Protein AF-A0A1G8K6A0-F1 (afdb_monomer_lite)

Structure (mmCIF, N/CA/C/O backbone):
data_AF-A0A1G8K6A0-F1
#
_entry.id   AF-A0A1G8K6A0-F1
#
loop_
_atom_site.group_PDB
_atom_site.id
_atom_site.type_symbol
_atom_site.label_atom_id
_atom_site.label_alt_id
_atom_site.label_comp_id
_atom_site.label_asym_id
_atom_site.label_entity_id
_atom_site.label_seq_id
_atom_site.pdbx_PDB_ins_code
_atom_site.Cartn_x
_atom_site.Cartn_y
_atom_site.Cartn_z
_atom_site.occupancy
_atom_site.B_iso_or_equiv
_atom_site.auth_seq_id
_atom_site.auth_comp_id
_atom_site.auth_asym_id
_atom_site.auth_atom_id
_atom_site.pdbx_PDB_model_num
ATOM 1 N N . MET A 1 1 ? 14.469 -8.243 -35.081 1.00 40.19 1 MET A N 1
ATOM 2 C CA . MET A 1 1 ? 15.119 -7.506 -33.979 1.00 40.19 1 MET A CA 1
ATOM 3 C C . MET A 1 1 ? 14.053 -6.588 -33.398 1.00 40.19 1 MET A C 1
ATOM 5 O O . MET A 1 1 ? 13.695 -5.627 -34.062 1.00 40.19 1 MET A O 1
ATOM 9 N N . ARG A 1 2 ? 13.393 -6.973 -32.295 1.00 42.84 2 ARG A N 1
ATOM 10 C CA . ARG A 1 2 ? 12.411 -6.085 -31.650 1.00 42.84 2 ARG A CA 1
ATOM 11 C C . ARG A 1 2 ? 13.206 -4.973 -30.978 1.00 42.84 2 ARG A C 1
ATOM 13 O O . ARG A 1 2 ? 14.142 -5.279 -30.244 1.00 42.84 2 ARG A O 1
ATOM 20 N N . SER A 1 3 ? 12.883 -3.727 -31.304 1.00 46.78 3 SER A N 1
ATOM 21 C CA . SER A 1 3 ? 13.380 -2.550 -30.601 1.00 46.78 3 SER A CA 1
ATOM 22 C C . SER A 1 3 ? 13.229 -2.790 -29.102 1.00 46.78 3 SER A C 1
ATOM 24 O O . SER A 1 3 ? 12.185 -3.275 -28.672 1.00 46.78 3 SER A O 1
ATOM 26 N N . SER A 1 4 ? 14.281 -2.533 -28.332 1.00 52.50 4 SER A N 1
ATOM 27 C CA . SER A 1 4 ? 14.215 -2.525 -26.875 1.00 52.50 4 SER A CA 1
ATOM 28 C C . SER A 1 4 ? 13.110 -1.555 -26.469 1.00 52.50 4 SER A C 1
ATOM 30 O O . SER A 1 4 ? 13.282 -0.347 -26.630 1.00 52.50 4 SER A O 1
ATOM 32 N N . ASP A 1 5 ? 11.965 -2.079 -26.030 1.00 58.97 5 ASP A N 1
ATOM 33 C CA . ASP A 1 5 ? 10.931 -1.272 -25.397 1.00 58.97 5 ASP A CA 1
ATOM 34 C C . ASP A 1 5 ? 11.607 -0.566 -24.223 1.00 58.97 5 ASP A C 1
ATOM 36 O O . ASP A 1 5 ? 12.050 -1.212 -23.273 1.00 58.97 5 ASP A O 1
ATOM 40 N N . THR A 1 6 ? 11.774 0.752 -24.317 1.00 60.81 6 THR A N 1
ATOM 41 C CA . THR A 1 6 ? 12.241 1.550 -23.190 1.00 60.81 6 THR A CA 1
ATOM 42 C C . THR A 1 6 ? 11.242 1.319 -22.064 1.00 60.81 6 THR A C 1
ATOM 44 O O . THR A 1 6 ? 10.078 1.694 -22.198 1.00 60.81 6 THR A O 1
ATOM 47 N N . GLN A 1 7 ? 11.659 0.640 -20.996 1.00 67.38 7 GLN A N 1
ATOM 48 C CA . GLN A 1 7 ? 10.784 0.343 -19.869 1.00 67.38 7 GLN A CA 1
ATOM 49 C C . GLN A 1 7 ? 10.329 1.667 -19.253 1.00 67.38 7 GLN A C 1
ATOM 51 O O . GLN A 1 7 ? 11.126 2.411 -18.686 1.00 67.38 7 GLN A O 1
ATOM 56 N N . ILE A 1 8 ? 9.051 1.998 -19.439 1.00 76.62 8 ILE A N 1
ATOM 57 C CA . ILE A 1 8 ? 8.480 3.237 -18.920 1.00 76.62 8 ILE A CA 1
ATOM 58 C C . ILE A 1 8 ? 8.107 2.995 -17.460 1.00 76.62 8 ILE A C 1
ATOM 60 O O . ILE A 1 8 ? 7.126 2.302 -17.163 1.00 76.62 8 ILE A O 1
ATOM 64 N N . GLN A 1 9 ? 8.904 3.586 -16.574 1.00 82.69 9 GLN A N 1
ATOM 65 C CA . GLN A 1 9 ? 8.706 3.549 -15.131 1.00 82.69 9 GLN A CA 1
ATOM 66 C C . GLN A 1 9 ? 7.363 4.160 -14.718 1.00 82.69 9 GLN A C 1
ATOM 68 O O . GLN A 1 9 ? 6.817 5.059 -15.369 1.00 82.69 9 GLN A O 1
ATOM 73 N N . GLY A 1 10 ? 6.806 3.652 -13.625 1.00 79.50 10 GLY A N 1
ATOM 74 C CA . GLY A 1 10 ? 5.564 4.127 -13.040 1.00 79.50 10 GLY A CA 1
ATOM 75 C C . GLY A 1 10 ? 4.317 3.830 -13.883 1.00 79.50 10 GLY A C 1
ATOM 76 O O . GLY A 1 10 ? 3.248 4.389 -13.644 1.00 79.50 10 GLY A O 1
ATOM 77 N N . THR A 1 11 ? 4.394 2.991 -14.905 1.00 86.50 11 THR A N 1
ATOM 78 C CA . THR A 1 11 ? 3.194 2.587 -15.649 1.00 86.50 11 THR A CA 1
ATOM 79 C C . THR A 1 11 ? 2.599 1.315 -15.048 1.00 86.50 11 THR A C 1
ATOM 81 O O . THR A 1 11 ? 3.282 0.597 -14.322 1.00 86.50 11 THR A O 1
ATOM 84 N N . PRO A 1 12 ? 1.350 0.947 -15.380 1.00 86.50 12 PRO A N 1
ATOM 85 C CA . PRO A 1 12 ? 0.832 -0.383 -15.050 1.00 86.50 12 PRO A CA 1
ATOM 86 C C . PRO A 1 12 ? 1.678 -1.544 -15.609 1.00 86.50 12 PRO A C 1
ATOM 88 O O . PRO A 1 12 ? 1.518 -2.676 -15.169 1.00 86.50 12 PRO A O 1
ATOM 91 N N . LYS A 1 13 ? 2.564 -1.278 -16.580 1.00 87.19 13 LYS A N 1
ATOM 92 C CA . LYS A 1 13 ? 3.524 -2.241 -17.142 1.00 87.19 13 LYS A CA 1
ATOM 93 C C . LYS A 1 13 ? 4.930 -2.085 -16.562 1.00 87.19 13 LYS A C 1
ATOM 95 O O . LYS A 1 13 ? 5.872 -2.661 -17.097 1.00 87.19 13 LYS A O 1
ATOM 100 N N . ASP A 1 14 ? 5.090 -1.274 -15.524 1.00 86.50 14 ASP A N 1
ATOM 101 C CA . ASP A 1 14 ? 6.361 -1.168 -14.839 1.00 86.50 14 ASP A CA 1
ATOM 102 C C . ASP A 1 14 ? 6.555 -2.378 -13.926 1.00 86.50 14 ASP A C 1
ATOM 104 O O . ASP A 1 14 ? 5.852 -2.530 -12.926 1.00 86.50 14 ASP A O 1
ATOM 108 N N . TYR A 1 15 ? 7.475 -3.253 -14.324 1.00 84.69 15 TYR A N 1
ATOM 109 C CA . TYR A 1 15 ? 7.870 -4.453 -13.589 1.00 84.69 15 TYR A CA 1
ATOM 110 C C . TYR A 1 15 ? 9.214 -4.275 -12.871 1.00 84.69 15 TYR A C 1
ATOM 112 O O . TYR A 1 15 ? 9.858 -5.269 -12.534 1.00 84.69 15 TYR A O 1
ATOM 120 N N . SER A 1 16 ? 9.679 -3.035 -12.686 1.00 87.62 16 SER A N 1
ATOM 121 C CA . SER A 1 16 ? 10.844 -2.770 -11.847 1.00 87.62 16 SER A CA 1
ATOM 122 C C . SER A 1 16 ? 10.520 -2.986 -10.362 1.00 87.62 16 SER A C 1
ATOM 124 O O . SER A 1 16 ? 9.361 -3.107 -9.953 1.00 87.62 16 SER A O 1
ATOM 126 N N . SER A 1 17 ? 11.570 -3.029 -9.545 1.00 88.56 17 SER A N 1
ATOM 127 C CA . SER A 1 17 ? 11.500 -3.012 -8.080 1.00 88.56 17 SER A CA 1
ATOM 128 C C . SER A 1 17 ? 11.475 -1.589 -7.505 1.00 88.56 17 SER A C 1
ATOM 130 O O . SER A 1 17 ? 11.646 -1.419 -6.293 1.00 88.56 17 SER A O 1
ATOM 132 N N . ASP A 1 18 ? 11.265 -0.571 -8.352 1.00 90.88 18 ASP A N 1
ATOM 133 C CA . ASP A 1 18 ? 11.220 0.825 -7.927 1.00 90.88 18 ASP A CA 1
ATOM 134 C C . ASP A 1 18 ? 10.055 1.050 -6.966 1.00 90.88 18 ASP A C 1
ATOM 136 O O . ASP A 1 18 ? 8.909 0.664 -7.216 1.00 90.88 18 ASP A O 1
ATOM 140 N N . LEU A 1 19 ? 10.352 1.717 -5.856 1.00 92.81 19 LEU A N 1
ATOM 141 C CA . LEU A 1 19 ? 9.353 2.049 -4.857 1.00 92.81 19 LEU A CA 1
ATOM 142 C C . LEU A 1 19 ? 8.641 3.341 -5.22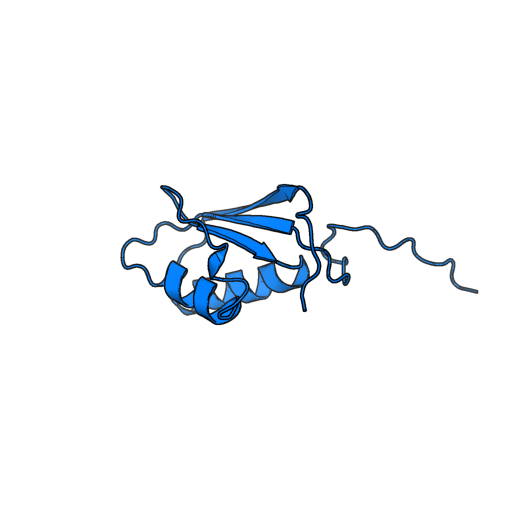9 1.00 92.81 19 LEU A C 1
ATOM 144 O O . LEU A 1 19 ? 9.270 4.345 -5.555 1.00 92.81 19 LEU A O 1
ATOM 148 N N . TYR A 1 20 ? 7.323 3.349 -5.081 1.00 93.94 20 TYR A N 1
ATOM 149 C CA . TYR A 1 20 ? 6.518 4.559 -5.165 1.00 93.94 20 TYR A CA 1
ATOM 150 C C . TYR A 1 20 ? 5.840 4.806 -3.838 1.00 93.94 20 TYR A C 1
ATOM 152 O O . TYR A 1 20 ? 5.352 3.874 -3.193 1.00 93.94 20 TYR A O 1
ATOM 160 N N . ARG A 1 21 ? 5.761 6.076 -3.448 1.00 95.69 21 ARG A N 1
A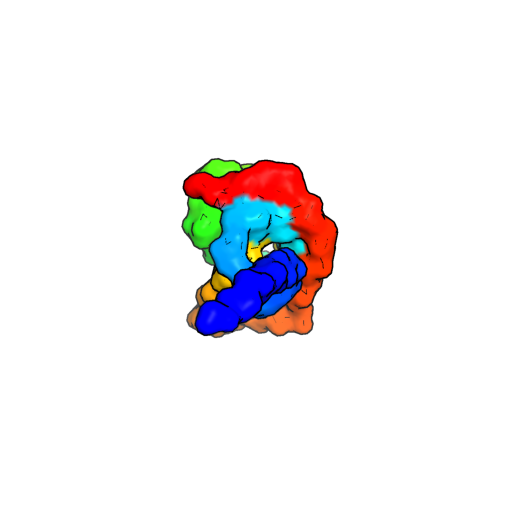TOM 161 C CA . ARG A 1 21 ? 4.892 6.469 -2.348 1.00 95.69 21 ARG A CA 1
ATOM 162 C C . ARG A 1 21 ? 3.446 6.411 -2.826 1.00 95.69 21 ARG A C 1
ATOM 164 O O . ARG A 1 21 ? 3.082 7.059 -3.808 1.00 95.69 21 ARG A O 1
ATOM 171 N N . VAL A 1 22 ? 2.623 5.633 -2.136 1.00 97.25 22 VAL A N 1
ATOM 172 C CA . VAL A 1 22 ? 1.224 5.396 -2.495 1.00 97.25 22 VAL A CA 1
ATOM 173 C C . VAL A 1 22 ? 0.338 5.671 -1.292 1.00 97.25 22 VAL A C 1
ATOM 175 O O . VAL A 1 22 ? 0.595 5.167 -0.202 1.00 97.25 22 VAL A O 1
ATOM 178 N N . THR A 1 23 ? -0.710 6.464 -1.498 1.00 97.62 23 THR A N 1
ATOM 179 C CA . THR A 1 23 ? -1.782 6.673 -0.523 1.00 97.62 23 THR A CA 1
ATOM 180 C C . THR A 1 23 ? -2.995 5.836 -0.912 1.00 97.62 23 THR A C 1
ATOM 182 O O . THR A 1 23 ? -3.472 5.933 -2.042 1.00 97.62 23 THR A O 1
ATOM 185 N N . PHE A 1 24 ? -3.507 5.058 0.037 1.00 97.81 24 PHE A N 1
ATOM 186 C CA . PHE A 1 24 ? -4.786 4.362 -0.043 1.00 97.81 24 PHE A CA 1
ATOM 187 C C . PHE A 1 24 ? -5.783 5.088 0.854 1.00 97.81 24 PHE A C 1
ATOM 189 O O . PHE A 1 24 ? -5.622 5.091 2.077 1.00 97.81 24 PHE A O 1
ATOM 196 N N . GLU A 1 25 ? -6.803 5.697 0.258 1.00 97.62 25 GLU A N 1
ATOM 197 C CA . GLU A 1 25 ? -7.909 6.286 1.009 1.00 97.62 25 GLU A CA 1
ATOM 198 C C . GLU A 1 25 ? -8.979 5.232 1.283 1.00 97.62 25 GLU A C 1
ATOM 200 O O . GLU A 1 25 ? -9.530 4.619 0.362 1.00 97.62 25 GLU A O 1
ATOM 205 N N . VAL A 1 26 ? -9.271 5.024 2.564 1.00 96.00 26 VAL A N 1
ATOM 206 C CA . VAL A 1 26 ? -10.223 4.026 3.061 1.00 96.00 26 VAL A CA 1
ATOM 207 C C . VAL A 1 26 ? -11.056 4.654 4.179 1.00 96.00 26 VAL A C 1
ATOM 209 O O . VAL A 1 26 ? -10.513 5.297 5.074 1.00 96.00 26 VAL A O 1
ATOM 212 N N . ALA A 1 27 ? -12.380 4.470 4.162 1.00 82.25 27 ALA A N 1
ATOM 213 C CA . ALA A 1 27 ? -13.276 4.957 5.227 1.00 82.25 27 ALA A CA 1
ATOM 214 C C . ALA A 1 27 ? -13.380 3.949 6.385 1.00 82.25 27 ALA A C 1
ATOM 216 O O . ALA A 1 27 ? -14.464 3.604 6.852 1.00 82.25 27 ALA A O 1
ATOM 217 N N . GLU A 1 28 ? -12.236 3.416 6.796 1.00 80.62 28 GLU A N 1
ATOM 218 C CA . GLU A 1 28 ? -12.115 2.317 7.748 1.00 80.62 28 GLU A CA 1
ATOM 219 C C . GLU A 1 28 ? -11.695 2.867 9.124 1.00 80.62 28 GLU A C 1
ATOM 221 O O . GLU A 1 28 ? -10.833 3.740 9.202 1.00 80.62 28 GLU A O 1
ATOM 226 N N . SER A 1 29 ? -12.339 2.412 10.206 1.00 73.00 29 SER A N 1
ATOM 227 C CA . SER A 1 29 ? -12.172 2.970 11.563 1.00 73.00 29 SER A CA 1
ATOM 228 C C . SER A 1 29 ? -11.794 1.960 12.658 1.00 73.00 29 SER A C 1
ATOM 230 O O . SER A 1 29 ? -11.513 2.363 13.786 1.00 73.00 29 SER A O 1
ATOM 232 N N . ASN A 1 30 ? -11.776 0.662 12.356 1.00 84.50 30 ASN A N 1
ATOM 233 C CA . ASN A 1 30 ? -11.440 -0.436 13.263 1.00 84.50 30 ASN A CA 1
ATOM 234 C C . ASN A 1 30 ? -9.970 -0.921 13.176 1.00 84.50 30 ASN A C 1
ATOM 236 O O . ASN A 1 30 ? -9.567 -1.774 13.966 1.00 84.50 30 ASN A O 1
ATOM 240 N N . GLY A 1 31 ? -9.161 -0.367 12.270 1.00 90.56 31 GLY A N 1
ATOM 241 C CA . GLY A 1 31 ? -7.752 -0.695 12.054 1.00 90.56 31 GLY A CA 1
ATOM 242 C C . GLY A 1 31 ? -7.489 -1.894 11.135 1.00 90.56 31 GLY A C 1
ATOM 243 O O . GLY A 1 31 ? -6.322 -2.242 10.942 1.00 90.56 31 GLY A O 1
ATOM 244 N N . ALA A 1 32 ? -8.511 -2.527 10.552 1.00 94.81 32 ALA A N 1
ATOM 245 C CA . ALA A 1 32 ? -8.335 -3.692 9.682 1.00 94.81 32 ALA A CA 1
ATOM 246 C C . ALA A 1 32 ? -7.485 -3.389 8.438 1.00 94.81 32 ALA A C 1
ATOM 248 O O . ALA A 1 32 ? -6.661 -4.217 8.044 1.00 94.81 32 ALA A O 1
ATOM 249 N N . ALA A 1 33 ? -7.624 -2.199 7.846 1.00 96.38 33 ALA A N 1
ATOM 250 C CA . ALA A 1 33 ? -6.811 -1.797 6.703 1.00 96.38 33 ALA A CA 1
ATOM 251 C C . ALA A 1 33 ? -5.341 -1.658 7.104 1.00 96.38 33 ALA A C 1
ATOM 253 O O . ALA A 1 33 ? -4.465 -2.109 6.367 1.00 96.38 33 ALA A O 1
ATOM 254 N N . LYS A 1 34 ? -5.061 -1.113 8.297 1.00 96.06 34 LYS A N 1
ATOM 255 C CA . LYS A 1 34 ? -3.694 -1.046 8.829 1.00 96.06 34 LYS A CA 1
ATOM 256 C C . LYS A 1 34 ? -3.078 -2.435 8.955 1.00 96.06 34 LYS A C 1
ATOM 258 O O . LYS A 1 34 ? -1.925 -2.603 8.566 1.00 96.06 34 LYS A O 1
ATOM 263 N N . THR A 1 35 ? -3.823 -3.403 9.490 1.00 96.81 35 THR A N 1
ATOM 264 C CA . THR A 1 35 ? -3.352 -4.787 9.639 1.00 96.81 35 THR A CA 1
ATOM 265 C C . THR A 1 35 ? -3.043 -5.404 8.280 1.00 96.81 35 THR A C 1
ATOM 267 O O . THR A 1 35 ? -1.916 -5.827 8.063 1.00 96.81 35 THR A O 1
ATOM 270 N N . ILE A 1 36 ? -3.976 -5.339 7.325 1.00 97.31 36 ILE A N 1
ATOM 271 C CA . ILE A 1 36 ? -3.783 -5.887 5.971 1.00 97.31 36 ILE A CA 1
ATOM 272 C C . ILE A 1 36 ? -2.560 -5.270 5.284 1.00 97.31 36 ILE A C 1
ATOM 274 O O . ILE A 1 36 ? -1.741 -5.986 4.711 1.00 97.31 36 ILE A O 1
ATOM 278 N N . LEU A 1 37 ? -2.424 -3.942 5.350 1.00 97.19 37 LEU A N 1
ATOM 279 C CA . LEU A 1 37 ? -1.286 -3.232 4.768 1.00 97.19 37 LEU A CA 1
ATOM 280 C C . LEU A 1 37 ? 0.025 -3.617 5.459 1.00 97.19 37 LEU A C 1
ATOM 282 O O . LEU A 1 37 ? 1.018 -3.857 4.782 1.00 97.19 37 LEU A O 1
ATOM 286 N N . SER A 1 38 ? 0.041 -3.694 6.790 1.00 96.88 38 SER A N 1
ATOM 287 C CA . SER A 1 38 ? 1.248 -4.051 7.545 1.00 96.88 38 SER A CA 1
ATOM 288 C C . SER A 1 38 ? 1.689 -5.486 7.263 1.00 96.88 38 SER A C 1
ATOM 290 O O . SER A 1 38 ? 2.876 -5.718 7.047 1.00 96.88 38 SER A O 1
ATOM 292 N N . ASP A 1 39 ? 0.740 -6.422 7.215 1.00 97.25 39 ASP A N 1
ATOM 293 C CA . ASP A 1 39 ? 1.002 -7.836 6.948 1.00 97.25 39 ASP A CA 1
ATOM 294 C C . ASP A 1 39 ? 1.547 -8.037 5.531 1.00 97.25 39 ASP A C 1
ATOM 296 O O . ASP A 1 39 ? 2.524 -8.759 5.343 1.00 97.25 39 ASP A O 1
ATOM 300 N N . PHE A 1 40 ? 0.969 -7.348 4.541 1.00 96.75 40 PHE A N 1
ATOM 301 C CA . PHE A 1 40 ? 1.437 -7.407 3.157 1.00 96.75 40 PHE A CA 1
ATOM 302 C C . PHE A 1 40 ? 2.843 -6.818 2.990 1.00 96.75 40 PHE A C 1
ATOM 304 O O . PHE A 1 40 ? 3.676 -7.384 2.288 1.00 96.75 40 PHE A O 1
ATOM 311 N N . LEU A 1 41 ? 3.112 -5.674 3.628 1.00 94.75 41 LEU A N 1
ATOM 312 C CA . LEU A 1 41 ? 4.415 -5.006 3.562 1.00 94.75 41 LEU A CA 1
ATOM 313 C C . LEU A 1 41 ? 5.512 -5.780 4.311 1.00 94.75 41 LEU A C 1
ATOM 315 O O . LEU A 1 41 ? 6.700 -5.560 4.076 1.00 94.75 41 LEU A O 1
ATOM 319 N N . GLY A 1 42 ? 5.135 -6.651 5.244 1.00 94.31 42 GLY A N 1
ATOM 320 C CA . GLY A 1 42 ? 6.076 -7.338 6.111 1.00 94.31 42 GLY A CA 1
ATOM 321 C C . GLY A 1 42 ? 6.742 -6.408 7.138 1.00 94.31 42 GLY A C 1
ATOM 322 O O . GLY A 1 42 ? 6.532 -5.189 7.161 1.00 94.31 42 GLY A O 1
ATOM 323 N N . PRO A 1 43 ? 7.559 -6.969 8.043 1.00 90.38 43 PRO A N 1
ATOM 324 C CA . PRO A 1 43 ? 8.082 -6.250 9.205 1.00 90.38 43 PRO A CA 1
ATOM 325 C C . PRO A 1 43 ? 9.016 -5.088 8.845 1.00 90.38 43 PRO A C 1
ATOM 327 O O . PRO A 1 43 ? 9.074 -4.106 9.583 1.00 90.38 43 PRO A O 1
ATOM 330 N N . ASP A 1 44 ? 9.735 -5.165 7.724 1.00 88.31 44 ASP A N 1
ATOM 331 C CA . ASP A 1 44 ? 10.713 -4.138 7.370 1.00 88.31 44 ASP A CA 1
ATOM 332 C C . ASP A 1 44 ? 10.085 -2.905 6.720 1.00 88.31 44 ASP A C 1
ATOM 334 O O . ASP A 1 44 ? 10.424 -1.778 7.102 1.00 88.31 44 ASP A O 1
ATOM 338 N N . HIS A 1 45 ? 9.130 -3.102 5.806 1.00 88.31 45 HIS A N 1
ATOM 339 C CA . HIS A 1 45 ? 8.464 -2.006 5.102 1.00 88.31 45 HIS A CA 1
ATOM 340 C C . HIS A 1 45 ? 7.263 -1.448 5.876 1.00 88.31 45 HIS A C 1
ATOM 342 O O . HIS A 1 45 ? 6.985 -0.251 5.778 1.00 88.31 45 HIS A O 1
ATOM 348 N N . SER A 1 46 ? 6.595 -2.244 6.722 1.00 92.31 46 SER A N 1
ATOM 349 C CA . SER A 1 46 ? 5.476 -1.760 7.552 1.00 92.31 46 SER A CA 1
ATOM 350 C C . SER A 1 46 ? 5.890 -0.692 8.571 1.00 92.31 46 SER A C 1
ATOM 352 O O . SER A 1 46 ? 5.070 0.146 8.938 1.00 92.31 46 SER A O 1
ATOM 354 N N . ARG A 1 47 ? 7.173 -0.621 8.964 1.00 90.56 47 ARG A N 1
ATOM 355 C CA . ARG A 1 47 ? 7.705 0.483 9.794 1.00 90.56 47 ARG A CA 1
ATOM 356 C C . ARG A 1 47 ? 7.566 1.856 9.133 1.00 90.56 47 ARG A C 1
ATOM 358 O O . ARG A 1 47 ? 7.560 2.864 9.833 1.00 90.56 47 ARG A O 1
ATOM 365 N N . LYS A 1 48 ? 7.468 1.895 7.802 1.00 91.44 48 LYS A N 1
ATOM 366 C CA . LYS A 1 48 ? 7.250 3.110 7.008 1.00 91.44 48 LYS A CA 1
ATOM 367 C C . LYS A 1 48 ? 5.772 3.352 6.675 1.00 91.44 48 LYS A C 1
ATOM 369 O O . LYS A 1 48 ? 5.471 4.291 5.944 1.00 91.44 48 LYS A O 1
ATOM 374 N N . LEU A 1 49 ? 4.851 2.524 7.175 1.00 95.75 49 LEU A N 1
ATOM 375 C CA . LEU A 1 49 ? 3.417 2.731 7.000 1.00 95.75 49 LEU A CA 1
ATOM 376 C C . LEU A 1 49 ? 2.964 3.931 7.839 1.00 95.75 49 LEU A C 1
ATOM 378 O O . LEU A 1 49 ? 3.042 3.921 9.069 1.00 95.75 49 LEU A O 1
ATOM 382 N N . ILE A 1 50 ? 2.447 4.953 7.170 1.00 95.75 50 ILE A N 1
ATOM 383 C CA . ILE A 1 50 ? 1.968 6.186 7.790 1.00 95.75 50 ILE A CA 1
ATOM 384 C C . ILE A 1 50 ? 0.442 6.155 7.807 1.00 95.75 50 ILE A C 1
ATOM 386 O O . ILE A 1 50 ? -0.195 5.994 6.769 1.00 95.75 50 ILE A O 1
ATOM 390 N N . ALA A 1 51 ? -0.154 6.327 8.987 1.00 94.69 51 ALA A N 1
ATOM 391 C CA . ALA A 1 51 ? -1.590 6.553 9.114 1.00 94.69 51 ALA A CA 1
ATOM 392 C C . ALA A 1 51 ? -1.918 8.023 8.817 1.00 94.69 51 ALA A C 1
ATOM 394 O O . ALA A 1 51 ? -1.249 8.931 9.313 1.00 94.69 51 ALA A O 1
ATOM 395 N N . LEU A 1 52 ? -2.959 8.247 8.024 1.00 93.88 52 LEU A N 1
ATOM 396 C CA . LEU A 1 52 ? -3.483 9.554 7.636 1.00 93.88 52 LEU A CA 1
ATOM 397 C C . LEU A 1 52 ? -4.938 9.692 8.122 1.00 93.88 52 LEU A C 1
ATOM 399 O O . LEU A 1 52 ? -5.564 8.682 8.446 1.00 93.88 52 LEU A O 1
ATOM 403 N N . PRO A 1 53 ? -5.524 10.907 8.142 1.00 91.44 53 PRO A N 1
ATOM 404 C CA . PRO A 1 53 ? -6.909 11.102 8.589 1.00 91.44 53 PRO A CA 1
ATOM 405 C C . PRO A 1 53 ? -7.956 10.258 7.845 1.00 91.44 53 PRO A C 1
ATOM 407 O O . PRO A 1 53 ? -8.988 9.923 8.420 1.00 91.44 53 PRO A O 1
ATOM 410 N N . HIS A 1 54 ? -7.695 9.917 6.579 1.00 92.25 54 HIS A N 1
ATOM 411 C CA . HIS A 1 54 ? -8.630 9.197 5.705 1.00 92.25 54 HIS A CA 1
ATOM 412 C C . HIS A 1 54 ? -8.003 7.964 5.041 1.00 92.25 54 HIS A C 1
ATOM 414 O O . HIS A 1 54 ? -8.433 7.549 3.967 1.00 92.25 54 HIS A O 1
ATOM 420 N N . GLY A 1 55 ? -6.967 7.382 5.651 1.00 95.75 55 GLY A N 1
ATOM 421 C CA . GLY A 1 55 ? -6.358 6.161 5.135 1.00 95.75 55 GLY A CA 1
ATOM 422 C C . GLY A 1 55 ? -4.894 6.004 5.509 1.00 95.75 55 GLY A C 1
ATOM 423 O O . GLY A 1 55 ? -4.482 6.346 6.617 1.00 95.75 55 GLY A O 1
ATOM 424 N N . TYR A 1 56 ? -4.103 5.473 4.581 1.00 97.00 56 TYR A N 1
ATOM 425 C CA . TYR A 1 56 ? -2.722 5.080 4.842 1.00 97.00 56 TYR A CA 1
ATOM 426 C C . TYR A 1 56 ? -1.809 5.415 3.674 1.00 97.00 56 TYR A C 1
ATOM 428 O O . TYR A 1 56 ? -2.232 5.426 2.521 1.00 97.00 56 TYR A O 1
ATOM 436 N N . GLN A 1 57 ? -0.539 5.651 3.977 1.00 96.88 57 GLN A N 1
ATOM 437 C CA . GLN A 1 57 ? 0.509 5.848 2.990 1.00 96.88 57 GLN A CA 1
ATOM 438 C C . GLN A 1 57 ? 1.666 4.883 3.236 1.00 96.88 57 GLN A C 1
ATOM 440 O O . GLN A 1 57 ? 2.105 4.708 4.371 1.00 96.88 57 GLN A O 1
ATOM 445 N N . CYS A 1 58 ? 2.172 4.273 2.169 1.00 96.38 58 CYS A N 1
ATOM 446 C CA . CYS A 1 58 ? 3.310 3.359 2.206 1.00 96.38 58 CYS A CA 1
ATOM 447 C C . CYS A 1 58 ? 4.147 3.449 0.924 1.00 96.38 58 CYS A C 1
ATOM 449 O O . CYS A 1 58 ? 3.795 4.156 -0.020 1.00 96.38 58 CYS A O 1
ATOM 451 N N . GLU A 1 59 ? 5.282 2.753 0.920 1.00 95.75 59 GLU A N 1
ATOM 452 C CA . GLU A 1 59 ? 6.201 2.654 -0.214 1.00 95.75 59 GLU A CA 1
ATOM 453 C C . GLU A 1 59 ? 6.168 1.217 -0.748 1.00 95.75 59 GLU A C 1
ATOM 455 O O . GLU A 1 59 ? 6.438 0.286 0.011 1.00 95.75 59 GLU A O 1
ATOM 460 N N . LEU A 1 60 ? 5.812 1.031 -2.023 1.00 94.94 60 LEU A N 1
ATOM 461 C CA . LEU A 1 60 ? 5.749 -0.287 -2.673 1.00 94.94 60 LEU A CA 1
ATOM 462 C C . LEU A 1 60 ? 5.942 -0.198 -4.201 1.00 94.94 60 LEU A C 1
ATOM 464 O O . LEU A 1 60 ? 5.723 0.874 -4.776 1.00 94.94 60 LEU A O 1
ATOM 468 N N . PRO A 1 61 ? 6.296 -1.310 -4.873 1.00 93.94 61 PRO A N 1
ATOM 469 C CA . PRO A 1 61 ? 6.288 -1.403 -6.329 1.00 93.94 61 PRO A CA 1
ATOM 470 C C . PRO A 1 61 ? 4.895 -1.213 -6.927 1.00 93.94 61 PRO A C 1
ATOM 472 O O . PRO A 1 61 ? 3.890 -1.631 -6.350 1.00 93.94 61 PRO A O 1
ATOM 475 N N . MET A 1 62 ? 4.828 -0.677 -8.149 1.00 91.88 62 MET A N 1
ATOM 476 C CA . MET A 1 62 ? 3.561 -0.463 -8.868 1.00 91.88 62 MET A CA 1
ATOM 477 C C . MET A 1 62 ? 2.684 -1.719 -8.952 1.00 91.88 62 MET A C 1
ATOM 479 O O . MET A 1 62 ? 1.461 -1.633 -8.829 1.00 91.88 62 MET A O 1
ATOM 483 N N . GLN A 1 63 ? 3.305 -2.887 -9.131 1.00 91.69 63 GLN A N 1
ATOM 484 C CA . GLN A 1 63 ? 2.603 -4.163 -9.302 1.00 91.69 63 GLN A CA 1
ATOM 485 C C . GLN A 1 63 ? 1.937 -4.677 -8.022 1.00 91.69 63 GLN A C 1
ATOM 487 O O . GLN A 1 63 ? 1.024 -5.493 -8.102 1.00 91.69 63 GLN A O 1
ATOM 492 N N . CYS A 1 64 ? 2.337 -4.186 -6.849 1.00 95.00 64 CYS A N 1
ATOM 493 C CA . CYS A 1 64 ? 1.729 -4.586 -5.582 1.00 95.00 64 CYS A CA 1
ATOM 494 C C . CYS A 1 64 ? 0.392 -3.868 -5.321 1.00 95.00 64 CYS A C 1
ATOM 496 O O . CYS A 1 64 ? -0.432 -4.355 -4.547 1.00 95.00 64 CYS A O 1
ATOM 498 N N . ILE A 1 65 ? 0.139 -2.727 -5.980 1.00 96.00 65 ILE A N 1
ATOM 499 C CA . ILE A 1 65 ? -1.070 -1.919 -5.761 1.00 96.00 65 ILE A CA 1
ATOM 500 C C . ILE A 1 65 ? -2.359 -2.716 -6.042 1.00 96.00 65 ILE A C 1
ATOM 502 O O . ILE A 1 65 ? -3.232 -2.727 -5.170 1.00 96.00 65 ILE A O 1
ATOM 506 N N . PRO A 1 66 ? -2.528 -3.402 -7.196 1.00 96.44 66 PRO A N 1
ATOM 507 C CA . PRO A 1 66 ? -3.761 -4.140 -7.477 1.00 96.44 66 PRO A CA 1
ATOM 508 C C . PRO A 1 66 ? -4.034 -5.269 -6.476 1.00 96.44 66 PRO A C 1
ATOM 510 O O . PRO A 1 66 ? -5.188 -5.515 -6.127 1.00 96.44 66 PRO A O 1
ATOM 513 N N . GLU A 1 67 ? -2.987 -5.940 -5.993 1.00 97.06 67 GLU A N 1
ATOM 514 C CA . GLU A 1 67 ? -3.114 -7.010 -5.002 1.00 97.06 67 GLU A CA 1
ATOM 515 C C . GLU A 1 67 ? -3.549 -6.469 -3.636 1.00 97.06 67 GLU A C 1
ATOM 517 O O . GLU A 1 67 ? -4.482 -6.999 -3.032 1.00 97.06 67 GLU A O 1
ATOM 522 N N . LEU A 1 68 ? -2.967 -5.353 -3.189 1.00 97.31 68 LEU A N 1
ATOM 523 C CA . LEU A 1 68 ? -3.402 -4.677 -1.966 1.00 97.31 68 LEU A CA 1
ATOM 524 C C . LEU A 1 68 ? -4.856 -4.201 -2.049 1.00 97.31 68 LEU A C 1
ATOM 526 O O . LEU A 1 68 ? -5.628 -4.429 -1.117 1.00 97.31 68 LEU A O 1
ATOM 530 N N . VAL A 1 69 ? -5.263 -3.600 -3.174 1.00 97.88 69 VAL A N 1
ATOM 531 C CA . VAL A 1 69 ? -6.666 -3.200 -3.396 1.00 97.88 69 VAL A CA 1
ATOM 532 C C . VAL A 1 69 ? -7.594 -4.410 -3.310 1.00 97.88 69 VAL A C 1
ATOM 534 O O . VAL A 1 69 ? -8.654 -4.337 -2.679 1.00 97.88 69 VAL A O 1
ATOM 537 N N . ARG A 1 70 ? -7.197 -5.543 -3.899 1.00 98.12 70 ARG A N 1
ATOM 538 C CA . ARG A 1 70 ? -7.957 -6.792 -3.807 1.00 98.12 70 ARG A CA 1
ATOM 539 C C . ARG A 1 70 ? -8.075 -7.272 -2.360 1.00 98.12 70 ARG A C 1
ATOM 541 O O . ARG A 1 70 ? -9.184 -7.605 -1.950 1.00 98.12 70 ARG A O 1
ATOM 548 N N . ASN A 1 71 ? -6.986 -7.280 -1.592 1.00 97.81 71 ASN A N 1
ATOM 549 C CA . ASN A 1 71 ? -6.987 -7.729 -0.195 1.00 97.81 71 ASN A CA 1
ATOM 550 C C . ASN A 1 71 ? -7.905 -6.864 0.682 1.00 97.81 71 ASN A C 1
ATOM 552 O O . ASN A 1 71 ? -8.714 -7.403 1.437 1.00 97.81 71 ASN A O 1
ATOM 556 N N . LEU A 1 72 ? -7.847 -5.537 0.523 1.00 97.25 72 LEU A N 1
ATOM 557 C CA . LEU A 1 72 ? -8.753 -4.604 1.203 1.00 97.25 72 LEU A CA 1
ATOM 558 C C . LEU A 1 72 ? -10.218 -4.885 0.834 1.00 97.25 72 LEU A C 1
ATOM 560 O O . LEU A 1 72 ? -11.068 -5.043 1.709 1.00 97.25 72 LEU A O 1
ATOM 564 N N . THR A 1 73 ? -10.506 -5.043 -0.459 1.00 96.25 73 THR A N 1
ATOM 565 C CA . THR A 1 73 ? -11.874 -5.296 -0.939 1.00 96.25 73 THR A CA 1
ATOM 566 C C . THR A 1 73 ? -12.411 -6.647 -0.455 1.00 96.25 73 THR A C 1
ATOM 568 O O . THR A 1 73 ? -13.571 -6.741 -0.061 1.00 96.25 73 THR A O 1
ATOM 571 N N . MET A 1 74 ? -11.577 -7.693 -0.422 1.00 96.88 74 MET A N 1
ATOM 572 C CA . MET A 1 74 ? -11.946 -9.010 0.116 1.00 96.88 74 MET A CA 1
ATOM 573 C C . MET A 1 74 ? -12.267 -8.969 1.615 1.00 96.88 74 MET A C 1
ATOM 575 O O . MET A 1 74 ? -13.068 -9.773 2.088 1.00 96.88 74 MET A O 1
ATOM 579 N N . ALA A 1 75 ? -11.694 -8.014 2.348 1.00 95.62 75 ALA A N 1
ATOM 580 C CA . ALA A 1 75 ? -12.034 -7.735 3.740 1.00 95.62 75 ALA A CA 1
ATOM 581 C C . ALA A 1 75 ? -13.263 -6.815 3.899 1.00 95.62 75 ALA A C 1
ATOM 583 O O . ALA A 1 75 ? -13.559 -6.378 5.009 1.00 95.62 75 ALA A O 1
ATOM 584 N N . ASN A 1 76 ? -13.997 -6.532 2.814 1.00 94.81 76 ASN A N 1
ATOM 585 C CA . ASN A 1 76 ? -15.113 -5.580 2.758 1.00 94.81 76 ASN A CA 1
ATOM 586 C C . ASN A 1 76 ? -14.721 -4.141 3.134 1.00 94.81 76 ASN A C 1
ATOM 588 O O . AS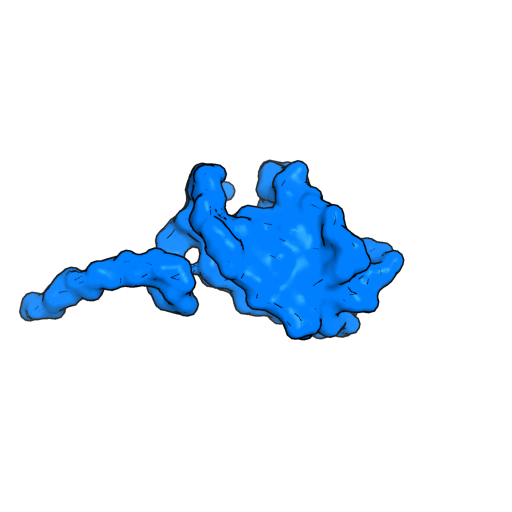N A 1 76 ? -15.544 -3.376 3.637 1.00 94.81 76 ASN A O 1
ATOM 592 N N . ILE A 1 77 ? -13.468 -3.759 2.880 1.00 95.69 77 ILE A N 1
ATOM 593 C CA . ILE A 1 77 ? -12.984 -2.393 3.076 1.00 95.69 77 ILE A CA 1
ATOM 594 C C . ILE A 1 77 ? -13.088 -1.656 1.744 1.00 95.69 77 ILE A C 1
ATOM 596 O O . ILE A 1 77 ? -12.457 -2.031 0.756 1.00 95.69 77 ILE A O 1
ATOM 600 N N . ALA A 1 78 ? -13.891 -0.593 1.718 1.00 95.31 78 ALA A N 1
ATOM 601 C CA . ALA A 1 78 ? -14.024 0.258 0.545 1.00 95.31 78 ALA A CA 1
ATOM 602 C C . ALA A 1 78 ? -12.754 1.096 0.335 1.00 95.31 78 ALA A C 1
ATOM 604 O O . ALA A 1 78 ? -12.310 1.804 1.243 1.00 95.31 78 ALA A O 1
ATOM 605 N N . VAL A 1 79 ? -12.207 1.042 -0.880 1.00 97.12 79 VAL A N 1
ATOM 606 C CA . VAL A 1 79 ? -11.098 1.893 -1.328 1.00 97.12 79 VAL A CA 1
ATOM 607 C C . VAL A 1 79 ? -11.678 3.039 -2.149 1.00 97.12 79 VAL A C 1
ATOM 609 O O . VAL A 1 79 ? -12.245 2.813 -3.216 1.00 97.12 79 VAL A O 1
ATOM 612 N N . TYR A 1 80 ? -11.552 4.262 -1.643 1.00 97.12 80 TYR A N 1
ATOM 613 C CA . TYR A 1 80 ? -12.090 5.465 -2.286 1.00 97.12 80 TYR A CA 1
ATOM 614 C C . TYR A 1 80 ? -11.132 6.007 -3.337 1.00 97.12 80 TYR A C 1
ATOM 616 O O . TYR A 1 80 ? -11.552 6.434 -4.412 1.00 97.12 80 TYR A O 1
ATOM 624 N N . GLN A 1 81 ? -9.838 5.961 -3.030 1.00 97.31 81 GLN A N 1
ATOM 625 C CA . GLN A 1 81 ? -8.808 6.475 -3.910 1.00 97.31 81 GLN A CA 1
ATOM 626 C C . GLN A 1 81 ? -7.492 5.737 -3.695 1.00 97.31 81 GLN A C 1
ATOM 628 O O . GLN A 1 81 ? -7.145 5.340 -2.581 1.00 97.31 81 GLN A O 1
ATOM 633 N N . VAL A 1 82 ? -6.742 5.592 -4.784 1.00 97.56 82 VAL A N 1
ATOM 634 C CA . VAL A 1 82 ? -5.336 5.200 -4.752 1.00 97.56 82 VAL A CA 1
ATOM 635 C C . VAL A 1 82 ? -4.544 6.277 -5.474 1.00 97.56 82 VAL A C 1
ATOM 637 O O . VAL A 1 82 ? -4.758 6.520 -6.662 1.00 97.56 82 VAL A O 1
ATOM 640 N N . ILE A 1 83 ? -3.654 6.948 -4.749 1.00 96.31 83 ILE A N 1
ATOM 641 C CA . ILE A 1 83 ? -2.835 8.042 -5.274 1.00 96.31 83 ILE A CA 1
ATOM 642 C C . ILE A 1 83 ? -1.388 7.593 -5.263 1.00 96.31 83 ILE A C 1
ATOM 644 O O . ILE A 1 83 ? -0.817 7.359 -4.201 1.00 96.31 83 ILE A O 1
ATOM 648 N N . ARG A 1 84 ? -0.790 7.507 -6.447 1.00 94.06 84 ARG A N 1
ATOM 649 C CA . ARG A 1 84 ? 0.656 7.365 -6.586 1.00 94.06 84 ARG A CA 1
ATOM 650 C C . ARG A 1 84 ? 1.292 8.751 -6.627 1.00 94.06 84 ARG A C 1
ATOM 652 O O . ARG A 1 84 ? 0.906 9.575 -7.456 1.00 94.06 84 ARG A O 1
ATOM 659 N N . HIS A 1 85 ? 2.292 8.955 -5.784 1.00 93.00 85 HIS A N 1
ATOM 660 C CA . HIS A 1 85 ? 3.100 10.168 -5.718 1.00 93.00 85 HIS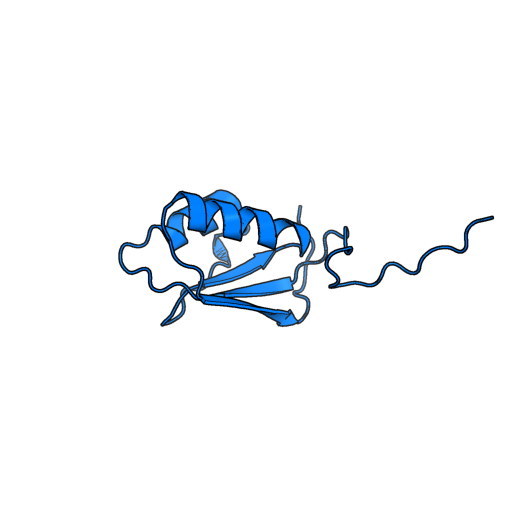 A CA 1
ATOM 661 C C . HIS A 1 85 ? 4.448 9.954 -6.427 1.00 93.00 85 HIS A C 1
ATOM 663 O O . HIS A 1 85 ? 4.534 9.203 -7.405 1.00 93.00 85 HIS A O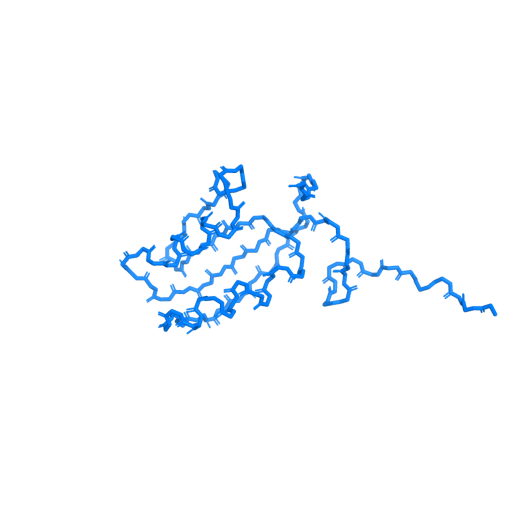 1
ATOM 669 N N . GLU A 1 86 ? 5.495 10.629 -5.963 1.00 87.69 86 GLU A N 1
ATOM 670 C CA . GLU A 1 86 ? 6.861 10.460 -6.443 1.00 87.69 86 GLU A CA 1
ATOM 671 C C . GLU A 1 86 ? 7.441 9.058 -6.181 1.00 87.69 86 GLU A C 1
ATOM 673 O O . GLU A 1 86 ? 6.993 8.305 -5.308 1.00 87.69 86 GLU A O 1
ATOM 678 N N . GLN A 1 87 ? 8.479 8.725 -6.951 1.00 88.69 87 GLN A N 1
ATOM 679 C CA . GLN A 1 87 ? 9.334 7.579 -6.665 1.00 88.69 87 GLN A CA 1
ATOM 680 C C . GLN A 1 87 ? 10.035 7.803 -5.317 1.00 88.69 87 GLN A C 1
ATOM 682 O O . GLN A 1 87 ? 10.595 8.871 -5.059 1.00 88.69 87 GLN A O 1
ATOM 687 N N . ALA A 1 88 ? 9.979 6.799 -4.451 1.00 86.62 88 ALA A N 1
ATOM 688 C CA . ALA A 1 88 ? 10.658 6.791 -3.169 1.00 86.62 88 ALA A CA 1
ATOM 689 C C . ALA A 1 88 ? 12.108 6.310 -3.328 1.00 86.62 88 ALA A C 1
ATOM 691 O O . ALA A 1 88 ? 12.457 5.622 -4.285 1.00 86.62 88 ALA A O 1
ATOM 692 N N . GLN A 1 89 ? 12.967 6.672 -2.375 1.00 80.81 89 GLN A N 1
ATOM 693 C CA . GLN A 1 89 ? 14.342 6.174 -2.354 1.00 80.81 89 GLN A CA 1
ATOM 694 C C . GLN A 1 89 ? 14.391 4.741 -1.8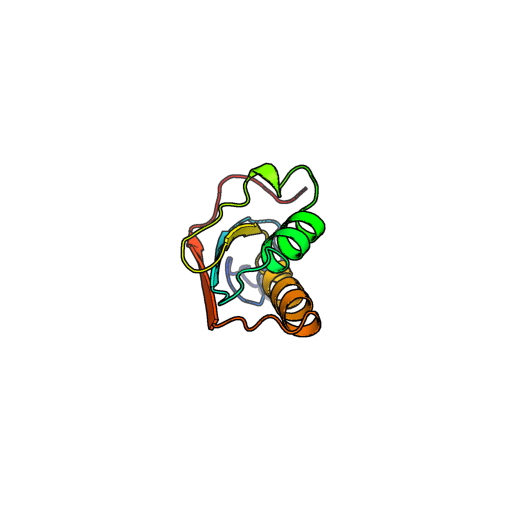07 1.00 80.81 89 GLN A C 1
ATOM 696 O O . GLN A 1 89 ? 13.856 4.465 -0.730 1.00 80.81 89 GLN A O 1
ATOM 701 N N . GLY A 1 90 ? 15.097 3.863 -2.519 1.00 70.56 90 GLY A N 1
ATOM 702 C CA . GLY A 1 90 ? 15.302 2.459 -2.157 1.00 70.56 90 GLY A CA 1
ATOM 703 C C . GLY A 1 90 ? 14.680 1.491 -3.162 1.00 70.56 90 GLY A C 1
ATOM 704 O O . GLY A 1 90 ? 13.937 1.895 -4.051 1.00 70.56 90 GLY A O 1
ATOM 705 N N . GLU A 1 91 ? 14.990 0.208 -2.998 1.00 69.94 91 GLU A N 1
ATOM 706 C CA . GLU A 1 91 ? 14.446 -0.888 -3.803 1.00 69.94 91 GLU A CA 1
ATOM 707 C C . GLU A 1 91 ? 13.665 -1.850 -2.905 1.00 69.94 91 GLU A C 1
ATOM 709 O O . GLU A 1 91 ? 13.978 -2.004 -1.720 1.00 69.94 91 GLU A O 1
ATOM 714 N N . TRP A 1 92 ? 12.634 -2.480 -3.464 1.00 73.69 92 TRP A N 1
ATOM 715 C CA . TRP A 1 92 ? 11.938 -3.592 -2.816 1.00 73.69 92 TRP A CA 1
ATOM 716 C C . TRP A 1 92 ? 12.866 -4.820 -2.773 1.00 73.69 92 TRP A C 1
ATOM 718 O O . TRP A 1 92 ? 13.316 -5.255 -3.836 1.00 73.69 92 TRP A O 1
ATOM 728 N N . GLN A 1 93 ? 13.173 -5.353 -1.580 1.00 60.84 93 GLN A N 1
ATOM 729 C CA . GLN A 1 93 ? 14.022 -6.544 -1.380 1.00 60.84 93 GLN A CA 1
ATOM 730 C C . GLN A 1 93 ? 13.247 -7.686 -0.729 1.00 60.84 93 GLN A C 1
ATOM 732 O O . GLN A 1 93 ? 12.499 -7.410 0.234 1.00 60.84 93 GLN A O 1
#

Sequence (93 aa):
MRSSDTQIQGTPKDYSSDLYRVTFEVAESNGAAKTILSDFLGPDHSRKLIALPHGYQCELPMQCIPELVRNLTMANIAVYQVIRHEQAQGEWQ

Organism: NCBI:txid718193

pLDDT: mean 88.63, std 12.74, range [40.19, 98.12]

Secondary structure (DSSP, 8-state):
--------TTSTT--S-EEEEEEEEE---SSHHHHHHHHHHHHHHHTT-EEETTEEEEEE-TTHHHHHHHHHHHTT--EEEEEEEEEEEEE--

Radius of gyration: 14.18 Å; chains: 1; bounding box: 30×20×47 Å

Foldseek 3Di:
DDPPPPQDPPDLSRPFQWKWKKWWFWQDDPCPLLVLVDVLLDDPFSVQWDDDPGGIIGIGGSPCVVVSCVSCVVVVIDTPDMDTDDTDPDGDD